Protein AF-A0A7J2LLJ2-F1 (afdb_monomer_lite)

Structure (mmCIF, N/CA/C/O backbone):
data_AF-A0A7J2LLJ2-F1
#
_entry.id   AF-A0A7J2LLJ2-F1
#
loop_
_atom_site.group_PDB
_atom_site.id
_atom_site.type_symbol
_atom_site.label_atom_id
_atom_site.label_alt_id
_atom_site.label_comp_id
_atom_site.label_asym_id
_atom_site.label_entity_id
_atom_site.label_seq_id
_atom_site.pdbx_PDB_ins_code
_atom_site.Cartn_x
_atom_site.Cartn_y
_atom_site.Cartn_z
_atom_site.occupancy
_atom_site.B_iso_or_equiv
_atom_site.auth_seq_id
_atom_site.auth_comp_id
_atom_site.auth_asym_id
_atom_site.auth_atom_id
_atom_site.pdbx_PDB_model_num
ATOM 1 N N . MET A 1 1 ? 14.112 -13.179 -16.431 1.00 39.97 1 MET A N 1
ATOM 2 C CA . MET A 1 1 ? 13.021 -14.063 -16.882 1.00 39.97 1 MET A CA 1
ATOM 3 C C . MET A 1 1 ? 11.908 -13.940 -15.852 1.00 39.97 1 MET A C 1
ATOM 5 O O . MET A 1 1 ? 12.070 -14.411 -14.736 1.00 39.97 1 MET A O 1
ATOM 9 N N . PHE A 1 2 ? 10.901 -13.115 -16.152 1.00 46.84 2 PHE A N 1
ATOM 10 C CA . PHE A 1 2 ? 9.800 -12.800 -15.239 1.00 46.84 2 PHE A CA 1
ATOM 11 C C . PHE A 1 2 ? 8.796 -13.954 -15.277 1.00 46.84 2 PHE A C 1
ATOM 13 O O . PHE A 1 2 ? 8.294 -14.272 -16.347 1.00 46.84 2 PHE A O 1
ATOM 20 N N . ASP A 1 3 ? 8.570 -14.589 -14.130 1.00 52.12 3 ASP A N 1
ATOM 21 C CA . ASP A 1 3 ? 7.666 -15.736 -13.978 1.00 52.12 3 ASP A CA 1
ATOM 22 C C . ASP A 1 3 ? 6.222 -15.414 -14.417 1.00 52.12 3 ASP A C 1
ATOM 24 O O . ASP A 1 3 ? 5.789 -14.264 -14.277 1.00 52.12 3 ASP A O 1
ATOM 28 N N . GLU A 1 4 ? 5.518 -16.434 -14.901 1.00 58.06 4 GLU A N 1
ATOM 29 C CA . GLU A 1 4 ? 4.442 -16.418 -15.905 1.00 58.06 4 GLU A CA 1
ATOM 30 C C . GLU A 1 4 ? 3.204 -15.540 -15.600 1.00 58.06 4 GLU A C 1
ATOM 32 O O . GLU A 1 4 ? 2.661 -15.496 -14.498 1.00 58.06 4 GLU A O 1
ATOM 37 N N . GLU A 1 5 ? 2.827 -14.803 -16.649 1.00 68.19 5 GLU A N 1
ATOM 38 C CA . GLU A 1 5 ? 1.695 -13.901 -16.899 1.00 68.19 5 GLU A CA 1
ATOM 39 C C . GLU A 1 5 ? 1.016 -13.158 -15.733 1.00 68.19 5 GLU A C 1
ATOM 41 O O . GLU A 1 5 ? 0.148 -13.640 -15.003 1.00 68.19 5 GLU A O 1
ATOM 46 N N . CYS A 1 6 ? 1.284 -11.851 -15.677 1.00 76.62 6 CYS A N 1
ATOM 47 C CA . CYS A 1 6 ? 0.382 -10.907 -15.035 1.00 76.62 6 CYS A CA 1
ATOM 48 C C . CYS A 1 6 ? -1.002 -11.001 -15.702 1.00 76.62 6 CYS A C 1
ATOM 50 O O . CYS A 1 6 ? -1.146 -10.666 -16.871 1.00 76.62 6 CYS A O 1
ATOM 52 N N . ARG A 1 7 ? -2.056 -11.373 -14.964 1.00 79.19 7 ARG A N 1
ATOM 53 C CA . ARG A 1 7 ? -3.420 -11.463 -15.529 1.00 79.19 7 ARG A CA 1
ATOM 54 C C . ARG A 1 7 ? -3.844 -10.196 -16.281 1.00 79.19 7 ARG A C 1
ATOM 56 O O . ARG A 1 7 ? -4.550 -10.277 -17.278 1.00 79.19 7 ARG A O 1
ATOM 63 N N . MET A 1 8 ? -3.392 -9.026 -15.828 1.00 81.12 8 MET A N 1
ATOM 64 C CA . MET A 1 8 ? 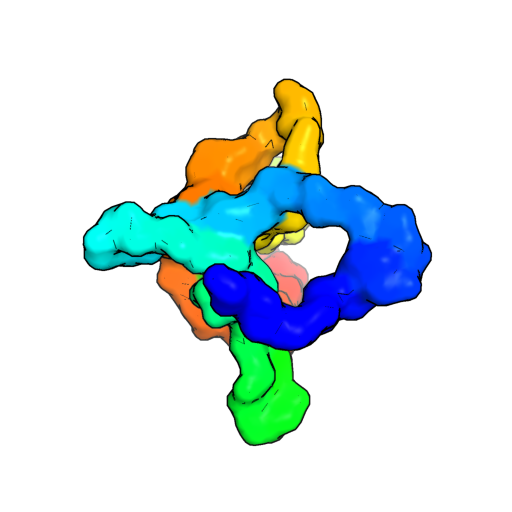-3.654 -7.761 -16.517 1.00 81.12 8 MET A CA 1
ATOM 65 C C . MET A 1 8 ? -3.020 -7.723 -17.915 1.00 81.12 8 MET A C 1
ATOM 67 O O . MET A 1 8 ? -3.655 -7.232 -18.840 1.00 81.12 8 MET A O 1
ATOM 71 N N . THR A 1 9 ? -1.818 -8.276 -18.099 1.00 85.44 9 THR A N 1
ATOM 72 C CA . THR A 1 9 ? -1.186 -8.354 -19.424 1.00 85.44 9 THR A CA 1
ATOM 73 C C . THR A 1 9 ? -1.894 -9.342 -20.335 1.00 85.44 9 THR A C 1
ATOM 75 O O . THR A 1 9 ? -2.108 -9.018 -21.498 1.00 85.44 9 THR A O 1
ATOM 78 N N . THR A 1 10 ? -2.341 -10.490 -19.814 1.00 86.44 10 THR A N 1
ATOM 79 C CA . THR A 1 10 ? -3.154 -11.456 -20.577 1.00 86.44 10 THR A CA 1
ATOM 80 C C . THR A 1 10 ? -4.480 -10.840 -21.037 1.00 86.44 10 THR A C 1
ATOM 82 O O . THR A 1 10 ? -4.961 -11.126 -22.127 1.00 86.44 10 THR A O 1
ATOM 85 N N . LEU A 1 11 ? -5.054 -9.936 -20.236 1.00 86.25 11 LEU A N 1
ATOM 86 C CA . LEU A 1 11 ? -6.249 -9.156 -20.585 1.00 86.25 11 LEU A CA 1
ATOM 87 C C . LEU A 1 11 ? -5.962 -7.962 -21.524 1.00 86.25 11 LEU A C 1
ATOM 89 O O . LEU A 1 11 ? -6.870 -7.189 -21.817 1.00 86.25 11 LEU A O 1
ATOM 93 N N . GLY A 1 12 ? -4.720 -7.785 -21.990 1.00 88.38 12 GLY A N 1
ATOM 94 C CA . GLY A 1 12 ? -4.327 -6.730 -22.930 1.00 88.38 12 GLY A CA 1
ATOM 95 C C . GLY A 1 12 ? -3.941 -5.389 -22.293 1.00 88.38 12 GLY A C 1
ATOM 96 O O . GLY A 1 12 ? -3.680 -4.422 -23.011 1.00 88.38 12 GLY A O 1
ATOM 97 N N . TYR A 1 13 ? -3.865 -5.296 -20.962 1.00 83.19 13 TYR A N 1
ATOM 98 C CA . TYR A 1 13 ? -3.416 -4.080 -20.283 1.00 83.19 13 TYR A CA 1
ATOM 99 C C . TYR A 1 13 ? -1.891 -3.996 -20.232 1.00 83.19 13 TYR A C 1
ATOM 101 O O . TYR A 1 13 ? -1.194 -4.961 -19.914 1.00 83.19 13 TYR A O 1
ATOM 109 N N . ARG A 1 14 ? -1.353 -2.798 -20.479 1.00 79.88 14 ARG A N 1
ATOM 110 C CA . ARG A 1 14 ? 0.081 -2.540 -20.311 1.00 79.88 14 ARG A CA 1
ATOM 111 C C . ARG A 1 14 ? 0.449 -2.562 -18.821 1.00 79.88 14 ARG A C 1
ATOM 113 O O . ARG A 1 14 ? -0.282 -1.977 -18.019 1.00 79.88 14 ARG A O 1
ATOM 120 N N . PRO A 1 15 ? 1.582 -3.173 -18.436 1.00 78.12 15 PRO A N 1
ATOM 121 C CA . PRO A 1 15 ? 2.115 -3.023 -17.087 1.00 78.12 15 PRO A CA 1
ATOM 122 C C . PRO A 1 15 ? 2.363 -1.545 -16.773 1.00 78.12 15 PRO A C 1
ATOM 124 O O . PRO A 1 15 ? 2.981 -0.843 -17.573 1.00 78.12 15 PRO A O 1
ATOM 127 N N . GLY A 1 16 ? 1.903 -1.072 -15.615 1.00 79.88 16 GLY A N 1
ATOM 128 C CA . GLY A 1 16 ? 2.297 0.240 -15.102 1.00 79.88 16 GLY A CA 1
ATOM 129 C C . GLY A 1 16 ? 3.490 0.159 -14.146 1.00 79.88 16 GLY A C 1
ATOM 130 O O . GLY A 1 16 ? 4.225 -0.833 -14.113 1.00 79.88 16 GLY A O 1
ATOM 131 N N . SER A 1 17 ? 3.677 1.211 -13.346 1.00 84.50 17 SER A N 1
ATOM 132 C CA . SER A 1 17 ? 4.784 1.367 -12.389 1.00 84.50 17 SER A CA 1
ATOM 133 C C . SER A 1 17 ? 4.627 0.454 -11.169 1.00 84.50 17 SER A C 1
ATOM 135 O O . SER A 1 17 ? 4.294 0.896 -10.078 1.00 84.50 17 SER A O 1
ATOM 137 N N . CYS A 1 18 ? 4.849 -0.843 -11.371 1.00 87.38 18 CYS A N 1
ATOM 138 C CA . CYS A 1 18 ? 4.561 -1.894 -10.399 1.00 87.38 18 CYS A CA 1
ATOM 139 C C . CYS A 1 18 ? 5.745 -2.304 -9.513 1.00 87.38 18 CYS A C 1
ATOM 141 O O . CYS A 1 18 ? 5.608 -3.255 -8.752 1.00 87.38 18 CYS A O 1
ATOM 143 N N . LEU A 1 19 ? 6.905 -1.652 -9.603 1.00 91.62 19 LEU A N 1
ATOM 144 C CA . LEU A 1 19 ? 8.063 -2.011 -8.782 1.00 91.62 19 LEU A CA 1
ATOM 145 C C . LEU A 1 19 ? 7.978 -1.378 -7.391 1.00 91.62 19 LEU A C 1
ATOM 147 O O . LEU A 1 19 ? 7.693 -0.193 -7.246 1.00 91.62 19 LEU A O 1
ATOM 151 N N . VAL A 1 20 ? 8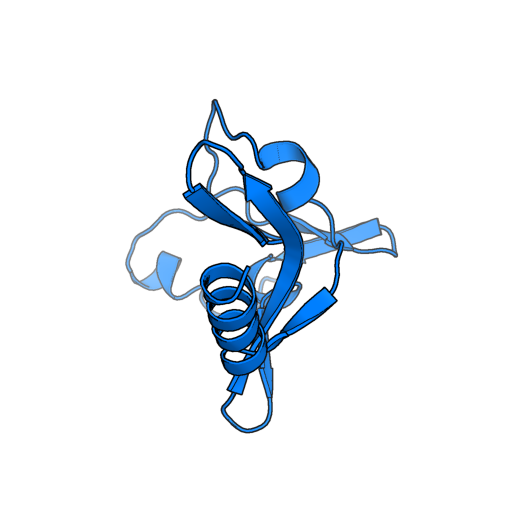.280 -2.186 -6.379 1.00 94.69 20 VAL A N 1
ATOM 152 C CA . VAL A 1 20 ? 8.356 -1.798 -4.972 1.00 94.69 20 VAL A CA 1
ATOM 153 C C . VAL A 1 20 ? 9.745 -2.138 -4.451 1.00 94.69 20 VAL A C 1
ATOM 155 O O . VAL A 1 20 ? 10.233 -3.253 -4.655 1.00 94.69 20 VAL A O 1
ATOM 158 N N . ARG A 1 21 ? 10.363 -1.182 -3.760 1.00 96.31 21 ARG A N 1
ATOM 159 C CA . ARG A 1 21 ? 11.625 -1.351 -3.043 1.00 96.31 21 ARG A CA 1
ATOM 160 C C . ARG A 1 21 ? 11.380 -2.052 -1.714 1.00 96.31 21 ARG A C 1
ATOM 162 O O . ARG A 1 21 ? 10.640 -1.547 -0.871 1.00 96.31 21 ARG A O 1
ATOM 169 N N . LEU A 1 22 ? 11.999 -3.212 -1.547 1.00 96.44 22 LEU A N 1
ATOM 170 C CA . LEU A 1 22 ? 11.995 -3.990 -0.314 1.00 96.44 22 LEU A CA 1
ATOM 171 C C . LEU A 1 22 ? 13.030 -3.458 0.698 1.00 96.44 22 LEU A C 1
ATOM 173 O O . LEU A 1 22 ? 13.902 -2.672 0.318 1.00 96.44 22 LEU A O 1
ATOM 177 N N . PRO A 1 23 ? 12.974 -3.889 1.976 1.00 95.88 23 PRO A N 1
ATOM 178 C CA . PRO A 1 23 ? 13.931 -3.458 3.003 1.00 95.88 23 PRO A CA 1
ATOM 179 C C . PRO A 1 23 ? 15.398 -3.779 2.678 1.00 95.88 23 PRO A C 1
ATOM 181 O O . PRO A 1 23 ? 16.294 -3.053 3.091 1.00 95.88 23 PRO A O 1
ATOM 184 N N . ASP A 1 24 ? 15.646 -4.834 1.899 1.00 96.88 24 ASP A N 1
ATOM 185 C CA .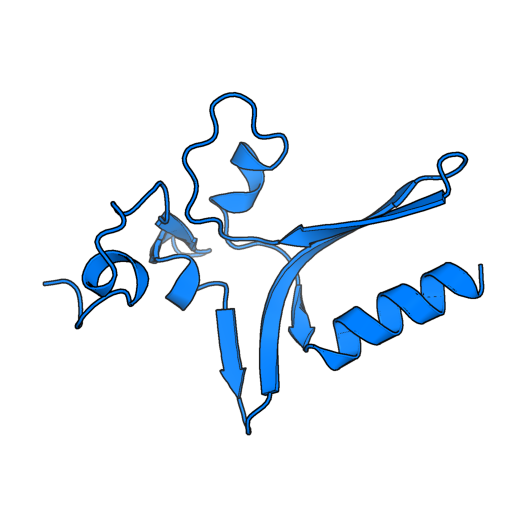 ASP A 1 24 ? 16.974 -5.230 1.409 1.00 96.88 24 ASP A CA 1
ATOM 186 C C . ASP A 1 24 ? 17.427 -4.444 0.159 1.00 96.88 24 ASP A C 1
ATOM 188 O O . ASP A 1 24 ? 18.416 -4.798 -0.478 1.00 96.88 24 ASP A O 1
ATOM 192 N N . ASN A 1 25 ? 16.703 -3.380 -0.207 1.00 95.94 25 ASN A N 1
ATOM 193 C CA . ASN A 1 25 ? 16.861 -2.576 -1.422 1.00 95.94 25 ASN A CA 1
ATOM 194 C C . ASN A 1 25 ? 16.574 -3.292 -2.750 1.00 95.94 25 ASN A C 1
ATOM 196 O O . ASN A 1 25 ? 16.683 -2.660 -3.805 1.00 95.94 25 ASN A O 1
ATOM 200 N N . SER A 1 26 ? 16.151 -4.556 -2.735 1.00 96.81 26 SER A N 1
ATOM 201 C CA . SER A 1 26 ? 15.730 -5.236 -3.958 1.00 96.81 26 SER A CA 1
ATOM 202 C C . SER A 1 26 ? 14.407 -4.670 -4.487 1.00 96.81 26 SER A C 1
ATOM 204 O O . SER A 1 26 ? 13.575 -4.145 -3.742 1.00 96.81 26 SER A O 1
ATOM 206 N N . LEU A 1 27 ? 14.207 -4.763 -5.804 1.00 94.06 27 LEU A N 1
ATOM 207 C CA . LEU A 1 27 ? 12.967 -4.361 -6.465 1.00 94.06 27 LEU A CA 1
ATOM 208 C C . LEU A 1 27 ? 12.138 -5.601 -6.798 1.00 94.06 27 LEU A C 1
ATOM 210 O O . LEU A 1 27 ? 12.613 -6.510 -7.480 1.00 94.06 27 LEU A O 1
ATOM 214 N N . LYS A 1 28 ? 10.878 -5.625 -6.355 1.00 92.56 28 LYS A N 1
ATOM 215 C CA . LYS A 1 28 ? 9.911 -6.676 -6.708 1.00 92.56 28 LYS A CA 1
ATOM 216 C C . LYS A 1 28 ? 8.591 -6.086 -7.181 1.00 92.56 28 LYS A C 1
ATOM 218 O O . LYS A 1 28 ? 8.243 -4.960 -6.842 1.00 92.56 28 LYS A O 1
ATOM 223 N N . LEU A 1 29 ? 7.840 -6.875 -7.947 1.00 90.19 29 LEU A N 1
ATOM 224 C CA . LEU A 1 29 ? 6.486 -6.520 -8.367 1.00 90.19 29 LEU A CA 1
ATOM 225 C C . LEU A 1 29 ? 5.572 -6.356 -7.144 1.00 90.19 29 LEU A C 1
ATOM 227 O O . LEU A 1 29 ? 5.512 -7.253 -6.305 1.00 90.19 29 LEU A O 1
ATOM 231 N N . ALA A 1 30 ? 4.811 -5.264 -7.096 1.00 91.94 30 ALA A N 1
ATOM 232 C CA . ALA A 1 30 ? 3.864 -4.920 -6.038 1.00 91.94 30 ALA A CA 1
ATOM 233 C C . ALA A 1 30 ? 2.896 -6.071 -5.741 1.00 91.94 30 ALA A C 1
ATOM 235 O O . ALA A 1 30 ? 2.719 -6.467 -4.596 1.00 91.94 30 ALA A O 1
ATOM 236 N N . CYS A 1 31 ? 2.339 -6.693 -6.784 1.00 88.81 31 CYS A N 1
ATOM 237 C CA . CYS A 1 31 ? 1.424 -7.826 -6.637 1.00 88.81 31 CYS A CA 1
ATOM 238 C C . CYS A 1 31 ? 2.052 -9.066 -5.979 1.00 88.81 31 CYS A C 1
ATOM 240 O O . CYS A 1 31 ? 1.314 -9.937 -5.534 1.00 88.81 31 CYS A O 1
ATOM 242 N N . ARG A 1 32 ? 3.388 -9.156 -5.920 1.00 89.56 32 ARG A N 1
ATOM 243 C CA . ARG A 1 32 ? 4.127 -10.245 -5.262 1.00 89.56 32 ARG A CA 1
ATOM 244 C C . ARG A 1 32 ? 4.678 -9.849 -3.896 1.00 89.56 32 ARG A C 1
ATOM 246 O O . ARG A 1 32 ? 4.947 -10.722 -3.080 1.00 89.56 32 ARG A O 1
ATOM 253 N N . SER A 1 33 ? 4.911 -8.558 -3.665 1.00 93.56 33 SER A N 1
ATOM 254 C CA . SER A 1 33 ? 5.536 -8.058 -2.440 1.00 93.56 33 SER A CA 1
ATOM 255 C C . SER A 1 33 ? 4.545 -7.477 -1.436 1.00 93.56 33 SER A C 1
ATOM 257 O O . SER A 1 33 ? 4.826 -7.525 -0.244 1.00 93.56 33 SER A O 1
ATOM 259 N N . THR A 1 34 ? 3.396 -6.955 -1.872 1.00 95.38 34 THR A N 1
ATOM 260 C CA . THR A 1 34 ? 2.442 -6.234 -1.005 1.00 95.38 34 THR A CA 1
ATOM 261 C C . THR A 1 34 ? 1.023 -6.806 -1.023 1.00 95.38 34 THR A C 1
ATOM 263 O O . THR A 1 34 ? 0.134 -6.296 -0.338 1.00 95.38 34 THR A O 1
ATOM 266 N N . LEU A 1 35 ? 0.817 -7.901 -1.756 1.00 94.19 35 LEU A N 1
ATOM 267 C CA . LEU A 1 35 ? -0.407 -8.695 -1.779 1.00 94.19 35 LEU A CA 1
ATOM 268 C C . LEU A 1 35 ? -0.038 -10.169 -1.595 1.00 94.19 35 LEU A C 1
ATOM 270 O O . LEU A 1 35 ? 0.869 -10.669 -2.258 1.00 94.19 35 LEU A O 1
ATOM 274 N N . LYS A 1 36 ? -0.740 -10.875 -0.709 1.00 94.69 36 LYS A N 1
ATOM 275 C CA . LYS A 1 36 ? -0.579 -12.326 -0.541 1.00 94.69 36 LYS A CA 1
ATOM 276 C C . LYS A 1 36 ? -1.904 -12.979 -0.183 1.00 94.69 36 LYS A C 1
ATOM 278 O O . LYS A 1 36 ? -2.779 -12.334 0.390 1.00 94.69 36 LYS A O 1
ATOM 283 N N . ARG A 1 37 ? -2.029 -14.269 -0.487 1.00 95.69 37 ARG A N 1
ATOM 284 C CA . ARG A 1 37 ? -3.152 -15.103 -0.053 1.00 95.69 37 ARG A CA 1
ATOM 285 C C . ARG A 1 37 ? -2.629 -16.200 0.864 1.00 95.69 37 ARG A C 1
ATOM 287 O O . ARG A 1 37 ? -1.669 -16.875 0.500 1.00 95.69 37 ARG A O 1
ATOM 294 N N . LYS A 1 38 ? -3.235 -16.363 2.038 1.00 95.94 38 LYS A N 1
ATOM 295 C CA . LYS A 1 38 ? -2.887 -17.400 3.017 1.00 95.94 38 LYS A CA 1
ATOM 296 C C . LYS A 1 38 ? -4.178 -18.012 3.549 1.00 95.94 38 LYS A C 1
ATOM 298 O O . LYS A 1 38 ? -5.087 -17.266 3.888 1.00 95.94 38 LYS A O 1
ATOM 303 N N . ASP A 1 39 ? -4.273 -19.340 3.549 1.00 95.94 39 ASP A N 1
ATOM 304 C CA . ASP A 1 39 ? -5.442 -20.083 4.049 1.00 95.94 39 ASP A CA 1
ATOM 305 C C . ASP A 1 39 ? -6.774 -19.600 3.438 1.00 95.94 39 ASP A C 1
ATOM 307 O O . ASP A 1 39 ? -7.801 -19.489 4.095 1.00 95.94 39 ASP A O 1
ATOM 311 N N . GLY A 1 40 ? -6.745 -19.250 2.146 1.00 95.88 40 GLY A N 1
ATOM 312 C CA . GLY A 1 40 ? -7.902 -18.726 1.416 1.00 95.88 40 GLY A CA 1
ATOM 313 C C . GLY A 1 40 ? -8.163 -17.224 1.587 1.00 95.88 40 GLY A C 1
ATOM 314 O O . GLY A 1 40 ? -8.854 -16.664 0.733 1.00 95.88 40 GLY A O 1
ATOM 315 N N . ILE A 1 41 ? -7.543 -16.566 2.570 1.00 97.19 41 ILE A N 1
ATOM 316 C CA . ILE A 1 41 ? -7.748 -15.158 2.942 1.00 97.19 41 ILE A CA 1
ATOM 317 C C . ILE A 1 41 ? -6.724 -14.254 2.249 1.00 97.19 41 ILE A C 1
ATOM 319 O O . ILE A 1 41 ? -5.538 -14.584 2.141 1.00 97.19 41 ILE A O 1
ATOM 323 N N . TRP A 1 42 ? -7.180 -13.099 1.763 1.00 96.75 42 TRP A N 1
ATOM 324 C CA . TRP A 1 42 ? -6.307 -12.079 1.187 1.00 96.75 42 TRP A CA 1
ATOM 325 C C . TRP A 1 42 ? -5.739 -11.166 2.265 1.00 96.75 42 TRP A C 1
ATOM 327 O O . TRP A 1 42 ? -6.457 -10.706 3.145 1.00 96.75 42 TRP A O 1
ATOM 337 N N . TYR A 1 43 ? -4.454 -10.854 2.130 1.00 97.94 43 TYR A N 1
ATOM 338 C CA . TYR A 1 43 ? -3.753 -9.888 2.959 1.00 97.94 43 TYR A CA 1
ATOM 339 C C . TYR A 1 43 ? -3.125 -8.814 2.083 1.00 97.94 43 TYR A C 1
ATOM 341 O O . TYR A 1 43 ? -2.565 -9.112 1.020 1.00 97.94 43 TYR A O 1
ATOM 349 N N . ARG A 1 44 ? -3.157 -7.576 2.569 1.00 97.06 44 ARG A N 1
ATOM 350 C CA . ARG A 1 44 ? -2.533 -6.418 1.932 1.00 97.06 44 ARG A CA 1
ATOM 351 C C . ARG A 1 44 ? -1.564 -5.743 2.890 1.00 97.06 44 ARG A C 1
ATOM 353 O O . ARG A 1 44 ? -1.825 -5.679 4.088 1.00 97.06 44 ARG A O 1
ATOM 360 N N . LEU A 1 45 ? -0.459 -5.230 2.363 1.00 97.50 45 LEU A N 1
ATOM 361 C CA . LEU A 1 45 ? 0.438 -4.374 3.128 1.00 97.50 45 LEU A CA 1
ATOM 362 C C . LEU A 1 45 ? -0.130 -2.947 3.148 1.00 97.50 45 LEU A C 1
ATOM 364 O O . LEU A 1 45 ? -0.109 -2.244 2.135 1.00 97.50 45 LEU A O 1
ATOM 368 N N . ILE A 1 46 ? -0.685 -2.546 4.288 1.00 97.62 46 ILE A N 1
ATOM 369 C CA . ILE A 1 46 ? -1.312 -1.242 4.500 1.00 97.62 46 ILE A CA 1
ATOM 370 C C . ILE A 1 46 ? -0.290 -0.300 5.128 1.00 97.62 46 ILE A C 1
ATOM 372 O O . ILE A 1 46 ? 0.170 -0.532 6.244 1.00 97.62 46 ILE A O 1
ATOM 376 N N . HIS A 1 47 ? 0.059 0.755 4.395 1.00 97.06 47 HIS A N 1
ATOM 377 C CA . HIS A 1 47 ? 1.018 1.774 4.810 1.00 97.06 47 HIS A CA 1
ATOM 378 C C . HIS A 1 47 ? 0.478 2.602 5.978 1.00 97.06 47 HIS A C 1
ATOM 380 O O . HIS A 1 47 ? 1.173 2.805 6.971 1.00 97.06 47 HIS A O 1
ATOM 386 N N . SER A 1 48 ? -0.765 3.070 5.864 1.00 95.56 48 SER A N 1
ATOM 387 C CA . SER A 1 48 ? -1.416 3.862 6.903 1.00 95.56 48 SER A CA 1
ATOM 388 C C . SER A 1 48 ? -2.935 3.820 6.772 1.00 95.56 48 SER A C 1
ATOM 390 O O . SER A 1 48 ? -3.484 3.560 5.701 1.00 95.56 48 SER A O 1
ATOM 392 N N . ILE A 1 49 ? -3.612 4.085 7.885 1.00 95.06 49 ILE A N 1
ATOM 393 C CA . ILE A 1 49 ? -5.058 4.281 7.949 1.00 95.06 49 ILE A CA 1
ATOM 394 C C . ILE A 1 49 ? -5.278 5.626 8.626 1.00 95.06 49 ILE A C 1
ATOM 396 O O . ILE A 1 49 ? -4.747 5.866 9.709 1.00 95.06 49 ILE A O 1
ATOM 400 N N . GLN A 1 50 ? -6.000 6.517 7.957 1.00 92.25 50 GLN A N 1
ATOM 401 C CA . GLN A 1 50 ? -6.206 7.890 8.395 1.00 92.25 50 GLN A CA 1
ATOM 402 C C . GLN A 1 50 ? -7.691 8.202 8.441 1.00 92.25 50 GLN A C 1
ATOM 404 O O . GLN A 1 50 ? -8.404 8.042 7.452 1.00 92.25 50 GLN A O 1
ATOM 409 N N . LEU A 1 51 ? -8.126 8.676 9.600 1.00 85.56 51 LEU A N 1
ATOM 410 C CA . LEU A 1 51 ? -9.445 9.242 9.805 1.00 85.56 51 LEU A CA 1
ATOM 411 C C . LEU A 1 51 ? -9.369 10.748 9.548 1.00 85.56 51 LEU A C 1
ATOM 413 O O . LEU A 1 51 ? -8.644 11.444 10.261 1.00 85.56 51 LEU A O 1
ATOM 417 N N . SER A 1 52 ? -10.108 11.238 8.552 1.00 82.56 52 SER A N 1
ATOM 418 C CA . SER A 1 52 ? -10.304 12.677 8.362 1.00 82.56 52 SER A CA 1
ATOM 419 C C . SER A 1 52 ? -11.580 13.106 9.072 1.00 82.56 52 SER A C 1
ATOM 421 O O . SER A 1 52 ? -12.660 12.592 8.782 1.00 82.56 52 SER A O 1
ATOM 423 N N . ARG A 1 53 ? -11.449 14.041 10.012 1.00 78.12 53 ARG A N 1
ATOM 424 C CA . ARG A 1 53 ? -12.566 14.786 10.604 1.00 78.12 53 ARG A CA 1
ATOM 425 C C . ARG A 1 53 ? -12.266 16.275 10.390 1.00 78.12 53 ARG A C 1
ATOM 427 O O . ARG A 1 53 ? -11.123 16.674 10.637 1.00 78.12 53 ARG A O 1
ATOM 434 N N . PRO A 1 54 ? -13.256 17.094 9.989 1.00 84.50 54 PRO A N 1
ATOM 435 C CA . PRO A 1 54 ? -14.705 16.834 9.989 1.00 84.50 54 PRO A CA 1
ATOM 436 C C . PRO A 1 54 ? -15.273 16.190 8.710 1.00 84.50 54 PRO A C 1
ATOM 438 O O . PRO A 1 54 ? -16.485 16.106 8.561 1.00 84.50 54 PRO A O 1
ATOM 441 N N . GLU A 1 55 ? -14.440 15.792 7.750 1.00 78.50 55 GLU A N 1
ATOM 442 C CA . GLU A 1 55 ? -14.907 15.343 6.429 1.00 78.50 55 GLU A CA 1
ATOM 443 C C . GLU A 1 55 ? -15.513 13.930 6.415 1.00 78.50 55 GLU A C 1
ATOM 445 O O . GLU A 1 55 ? -16.004 13.492 5.377 1.00 78.50 55 GLU A O 1
ATOM 450 N N . ASP A 1 56 ? -15.478 13.231 7.549 1.00 85.06 56 ASP A N 1
ATOM 451 C CA . ASP A 1 56 ? -16.134 11.949 7.793 1.00 85.06 56 ASP A CA 1
ATOM 452 C C . ASP A 1 56 ? -15.824 10.886 6.730 1.00 85.06 56 ASP A C 1
ATOM 454 O O . ASP A 1 56 ? -16.710 10.242 6.172 1.00 85.06 56 ASP A O 1
ATOM 458 N N . TYR A 1 57 ? -14.532 10.661 6.475 1.00 89.38 57 TYR A N 1
ATOM 459 C CA . TYR A 1 57 ? -14.078 9.517 5.687 1.00 89.38 57 TYR A CA 1
ATOM 460 C C . TYR A 1 57 ? -12.843 8.841 6.289 1.00 89.38 57 TYR A C 1
ATOM 462 O O . TYR A 1 57 ? -11.977 9.469 6.908 1.00 89.38 57 TYR A O 1
ATOM 470 N N . LEU A 1 58 ? -12.756 7.529 6.057 1.00 92.31 58 LEU A N 1
ATOM 471 C CA . LEU A 1 58 ? -11.621 6.689 6.417 1.00 92.31 58 LEU A CA 1
ATOM 472 C C . LEU A 1 58 ? -10.779 6.388 5.171 1.00 92.31 58 LEU A C 1
ATOM 474 O O . LEU A 1 58 ? -11.213 5.679 4.263 1.00 92.31 58 LEU A O 1
ATOM 478 N N . SER A 1 59 ? -9.549 6.889 5.147 1.00 93.75 59 SER A N 1
ATOM 479 C CA . SER A 1 59 ? -8.583 6.619 4.083 1.00 93.75 59 SER A CA 1
ATOM 480 C C . SER A 1 59 ? -7.650 5.481 4.468 1.00 93.75 59 SER A C 1
ATOM 482 O O . SER A 1 59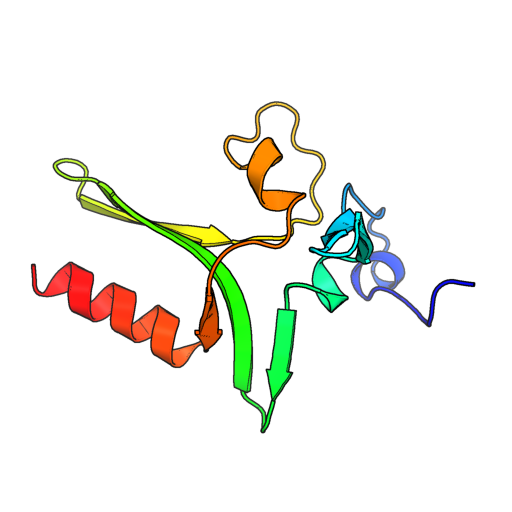 ? -6.894 5.584 5.433 1.00 93.75 59 SER A O 1
ATOM 484 N N . ILE A 1 60 ? -7.652 4.410 3.675 1.00 94.75 60 ILE A N 1
ATOM 485 C CA . ILE A 1 60 ? -6.744 3.267 3.826 1.00 94.75 60 ILE A CA 1
ATOM 486 C C . ILE A 1 60 ? -5.714 3.312 2.697 1.00 94.75 60 ILE A C 1
ATOM 488 O O . ILE A 1 60 ? -6.026 3.069 1.530 1.00 94.75 60 ILE A O 1
ATOM 492 N N . TYR A 1 61 ? -4.467 3.615 3.045 1.00 95.00 61 TYR A N 1
ATOM 493 C CA . TYR A 1 61 ? -3.363 3.723 2.101 1.00 95.00 61 TYR A CA 1
ATOM 494 C C . TYR A 1 61 ? -2.551 2.435 2.068 1.00 95.00 61 TYR A C 1
ATOM 496 O O . TYR A 1 61 ? -2.082 1.942 3.090 1.00 95.00 61 TYR A O 1
ATOM 504 N N . GLN A 1 62 ? -2.338 1.901 0.871 1.00 94.06 62 GLN A N 1
ATOM 505 C CA . GLN A 1 62 ? -1.595 0.662 0.652 1.00 94.06 62 GLN A CA 1
ATOM 506 C C . GLN A 1 62 ? -0.164 0.927 0.177 1.00 94.06 62 GLN A C 1
ATOM 508 O O . GLN A 1 62 ? 0.093 1.884 -0.559 1.00 94.06 62 GLN A O 1
ATOM 513 N N . SER A 1 63 ? 0.748 0.024 0.529 1.00 93.50 63 SER A N 1
ATOM 514 C CA . SER A 1 63 ? 2.026 -0.109 -0.167 1.00 93.50 63 SER A CA 1
ATOM 515 C C . SER A 1 63 ? 1.842 -0.936 -1.440 1.00 93.50 63 SER A C 1
ATOM 517 O O . SER A 1 63 ? 1.122 -1.937 -1.464 1.00 93.50 63 SER A O 1
ATOM 519 N N . GLY A 1 64 ? 2.530 -0.543 -2.510 1.00 92.81 64 GLY A N 1
ATOM 520 C CA . GLY A 1 64 ? 2.394 -1.146 -3.832 1.00 92.81 64 GLY A CA 1
ATOM 521 C C . GLY A 1 64 ? 1.200 -0.610 -4.624 1.00 92.81 64 GLY A C 1
ATOM 522 O O . GLY A 1 64 ? 0.058 -0.633 -4.175 1.00 92.81 64 GLY A O 1
ATOM 523 N N . CYS A 1 65 ? 1.464 -0.169 -5.850 1.00 89.25 65 CYS A N 1
ATOM 524 C CA . CYS A 1 65 ? 0.462 0.195 -6.848 1.00 89.25 65 CYS A CA 1
ATOM 525 C C . CYS A 1 65 ? 0.948 -0.283 -8.222 1.00 89.25 65 CYS A C 1
ATOM 527 O O . CYS A 1 65 ? 2.135 -0.536 -8.401 1.00 89.25 65 CYS A O 1
ATOM 529 N N . ASN A 1 66 ? 0.048 -0.445 -9.189 1.00 86.88 66 ASN A N 1
ATOM 530 C CA . ASN A 1 66 ? 0.387 -0.788 -10.574 1.00 86.88 66 ASN A CA 1
ATOM 531 C C . ASN A 1 66 ? 0.086 0.352 -11.561 1.00 86.88 66 ASN A C 1
ATOM 533 O O . ASN A 1 66 ? 0.172 0.132 -12.765 1.00 86.88 66 ASN A O 1
ATOM 537 N N . HIS A 1 67 ? -0.265 1.546 -11.076 1.00 85.50 67 HIS A N 1
ATOM 538 C CA . HIS A 1 67 ? -0.572 2.713 -11.904 1.00 85.50 67 HIS A CA 1
ATOM 539 C C . HIS A 1 67 ? 0.620 3.669 -12.019 1.00 85.50 67 HIS A C 1
ATOM 541 O O . HIS A 1 67 ? 1.469 3.745 -11.135 1.00 85.50 67 HIS A O 1
ATOM 547 N N . SER A 1 68 ? 0.635 4.462 -13.091 1.00 86.25 68 SER A N 1
ATOM 548 C CA . SER A 1 68 ? 1.646 5.498 -13.364 1.00 86.25 68 SER A CA 1
ATOM 549 C C . SER A 1 68 ? 1.032 6.903 -13.323 1.00 86.25 68 SER A C 1
ATOM 551 O O . SER A 1 68 ? 1.269 7.738 -14.191 1.00 86.25 68 SER A O 1
ATOM 553 N N . CYS A 1 69 ? 0.164 7.143 -12.340 1.00 87.31 69 CYS A N 1
ATOM 554 C CA . CYS A 1 69 ? -0.601 8.381 -12.207 1.00 87.31 69 CYS A CA 1
ATOM 555 C C . CYS A 1 69 ? 0.314 9.610 -12.040 1.00 87.31 69 CYS A C 1
ATOM 557 O O . CYS A 1 69 ? 1.136 9.652 -11.128 1.00 87.31 69 CYS A O 1
ATOM 559 N N . LEU A 1 70 ? 0.107 10.644 -12.863 1.00 88.44 70 LEU A N 1
ATOM 560 C CA . LEU A 1 70 ? 0.943 11.858 -12.887 1.00 88.44 70 LEU A CA 1
ATOM 561 C C . LEU A 1 70 ? 0.776 12.768 -11.658 1.00 88.44 70 LEU A C 1
ATOM 563 O O . LEU A 1 70 ? 1.645 13.582 -11.373 1.00 88.44 70 LEU A O 1
ATOM 567 N N . LYS A 1 71 ? -0.352 12.658 -10.949 1.00 92.19 71 LYS A N 1
ATOM 568 C CA . LYS A 1 71 ? -0.707 13.494 -9.786 1.00 92.19 71 LYS A CA 1
ATOM 569 C C . LYS A 1 71 ? -1.060 12.641 -8.565 1.00 92.19 71 LYS A C 1
ATOM 571 O O . LYS A 1 71 ? -2.008 12.928 -7.842 1.00 92.19 71 LYS A O 1
ATOM 576 N N . CYS A 1 72 ? -0.365 11.520 -8.391 1.00 90.81 72 CYS A N 1
ATOM 577 C CA . CYS A 1 72 ? -0.695 10.565 -7.341 1.00 90.81 72 CYS A CA 1
ATOM 578 C C . CYS A 1 72 ? -0.204 11.041 -5.974 1.00 90.81 72 CYS A C 1
ATOM 580 O O . CYS A 1 72 ? 1.000 11.138 -5.749 1.00 90.81 72 CYS A O 1
ATOM 582 N N . HIS A 1 73 ? -1.134 11.228 -5.039 1.00 89.88 73 HIS A N 1
ATOM 583 C CA . HIS A 1 73 ? -0.809 11.504 -3.638 1.00 89.88 73 HIS A CA 1
ATOM 584 C C . HIS A 1 73 ? -0.007 10.359 -2.992 1.00 89.88 73 HIS A C 1
ATOM 586 O O . HIS A 1 73 ? 0.860 10.576 -2.153 1.00 89.88 73 HIS A O 1
ATOM 592 N N . SER A 1 74 ? -0.248 9.123 -3.437 1.00 91.38 74 SER A N 1
ATOM 593 C CA . SER A 1 74 ? 0.398 7.916 -2.917 1.00 91.38 74 SER A CA 1
ATOM 594 C C . SER A 1 74 ? 1.716 7.551 -3.598 1.00 91.38 74 SER A C 1
ATOM 596 O O . SER A 1 74 ? 2.306 6.522 -3.269 1.00 91.38 74 SER A O 1
ATOM 598 N N . TRP A 1 75 ? 2.184 8.352 -4.564 1.00 90.06 75 TRP A N 1
ATOM 599 C CA . TRP A 1 75 ? 3.329 8.015 -5.418 1.00 90.06 75 TRP A CA 1
ATOM 600 C C . TRP A 1 75 ? 4.558 7.584 -4.614 1.00 90.06 75 TRP A C 1
ATOM 602 O O . TRP A 1 75 ? 5.106 6.515 -4.880 1.00 90.06 75 TRP A O 1
ATOM 612 N N . TYR A 1 76 ? 4.942 8.377 -3.611 1.00 88.94 76 TYR A N 1
ATOM 613 C CA . TYR A 1 76 ? 6.154 8.153 -2.827 1.00 88.94 76 TYR A CA 1
ATOM 614 C C . TYR A 1 76 ? 6.107 6.829 -2.051 1.00 88.94 76 TYR A C 1
ATOM 616 O O . TYR A 1 76 ? 6.971 5.973 -2.229 1.00 88.94 76 TYR A O 1
ATOM 624 N N . PHE A 1 77 ? 5.070 6.618 -1.235 1.00 92.62 77 PHE A N 1
ATOM 625 C CA . PHE A 1 77 ? 5.003 5.441 -0.365 1.00 92.62 77 PHE A CA 1
ATOM 626 C C . PHE A 1 77 ? 4.547 4.170 -1.089 1.00 92.62 77 PHE A C 1
ATOM 628 O O . PHE A 1 77 ? 4.901 3.070 -0.674 1.00 92.62 77 PHE A O 1
ATOM 635 N N . SER A 1 78 ? 3.822 4.279 -2.207 1.00 93.25 78 SER A N 1
ATOM 636 C CA . SER A 1 78 ? 3.402 3.099 -2.978 1.00 93.25 78 SER A CA 1
ATOM 637 C C . SER A 1 78 ? 4.579 2.325 -3.587 1.00 93.25 78 SER A C 1
ATOM 639 O O . SER A 1 78 ? 4.450 1.132 -3.844 1.00 93.25 78 SER A O 1
ATOM 641 N N . GLN A 1 79 ? 5.735 2.965 -3.770 1.00 93.12 79 GLN A N 1
ATOM 642 C CA . GLN A 1 79 ? 6.953 2.343 -4.302 1.00 93.12 79 GLN A CA 1
ATOM 643 C C . GLN A 1 79 ? 7.859 1.757 -3.212 1.00 93.12 79 GLN A C 1
ATOM 645 O O . GLN A 1 79 ? 8.923 1.221 -3.523 1.00 93.12 79 GLN A O 1
ATOM 650 N N . ILE A 1 80 ? 7.472 1.857 -1.939 1.00 94.88 80 ILE A N 1
ATOM 651 C CA . ILE A 1 80 ? 8.284 1.442 -0.794 1.00 94.88 80 ILE A CA 1
ATOM 652 C C . ILE A 1 80 ? 7.510 0.390 0.001 1.00 94.88 80 ILE A C 1
ATOM 654 O O . ILE A 1 80 ? 6.325 0.552 0.302 1.00 94.88 80 ILE A O 1
ATOM 658 N N . TYR A 1 81 ? 8.177 -0.707 0.348 1.00 96.12 81 TYR A N 1
ATOM 659 C CA . TYR A 1 81 ? 7.626 -1.716 1.244 1.00 96.12 81 TYR A CA 1
ATOM 660 C C . TYR A 1 81 ? 7.541 -1.137 2.661 1.00 96.12 81 TYR A C 1
ATOM 662 O O . TYR A 1 81 ? 8.562 -0.931 3.316 1.00 96.12 81 TYR A O 1
ATOM 670 N N . SER A 1 82 ? 6.329 -0.837 3.125 1.00 95.75 82 SER A N 1
ATOM 671 C CA . SER A 1 82 ? 6.091 -0.164 4.402 1.00 95.75 82 SER A CA 1
ATOM 672 C C . SER A 1 82 ? 4.713 -0.514 4.959 1.00 95.75 82 SER A C 1
ATOM 674 O O . SER A 1 82 ? 3.764 -0.707 4.206 1.00 95.75 82 SER A O 1
ATOM 676 N N . GLY A 1 83 ? 4.595 -0.557 6.285 1.00 96.12 83 GLY A N 1
ATOM 677 C CA . GLY A 1 83 ? 3.322 -0.736 6.974 1.00 96.12 83 GLY A CA 1
ATOM 678 C C . GLY A 1 83 ? 3.076 -2.157 7.465 1.00 96.12 83 GLY A C 1
ATOM 679 O O . GLY A 1 83 ? 4.012 -2.931 7.679 1.00 96.12 83 GLY A O 1
ATOM 680 N N . SER A 1 84 ? 1.801 -2.481 7.660 1.00 97.44 84 SER A N 1
ATOM 681 C CA . SER A 1 84 ? 1.355 -3.694 8.348 1.00 97.44 84 SER A CA 1
ATOM 682 C C . SER A 1 84 ? 0.521 -4.576 7.430 1.00 97.44 84 SER A C 1
ATOM 684 O O . SER A 1 84 ? -0.268 -4.090 6.622 1.00 97.44 84 SER A O 1
ATOM 686 N N . TRP A 1 85 ? 0.688 -5.893 7.549 1.00 97.88 85 TRP A N 1
ATOM 687 C CA . TRP A 1 85 ? -0.167 -6.844 6.845 1.00 97.88 85 TRP A CA 1
ATOM 688 C C . TRP A 1 85 ? -1.532 -6.900 7.518 1.00 97.88 85 TRP A C 1
ATOM 690 O O . TRP A 1 85 ? -1.616 -7.351 8.655 1.00 97.88 85 TRP A O 1
ATOM 700 N N . LEU A 1 86 ? -2.571 -6.493 6.796 1.00 98.25 86 LEU A N 1
ATOM 701 C CA . LEU A 1 86 ? -3.960 -6.619 7.225 1.00 98.25 86 LEU A CA 1
ATOM 702 C C . LEU A 1 86 ? -4.684 -7.606 6.314 1.00 98.25 86 LEU A C 1
ATOM 704 O O . LEU A 1 86 ? -4.503 -7.574 5.092 1.00 98.25 86 LEU A O 1
ATOM 708 N N . SER A 1 87 ? -5.464 -8.499 6.911 1.00 98.19 87 SER A N 1
ATOM 709 C CA . SER A 1 87 ? -6.431 -9.332 6.201 1.00 98.19 87 SER A CA 1
ATOM 710 C C . SER A 1 87 ? -7.618 -8.501 5.709 1.00 98.19 87 SER A C 1
ATOM 712 O O . SER A 1 87 ? -7.774 -7.329 6.056 1.00 98.19 87 SER A O 1
ATOM 714 N N . THR A 1 88 ? -8.475 -9.107 4.891 1.00 96.94 88 THR A N 1
ATOM 715 C CA . THR A 1 88 ? -9.773 -8.516 4.532 1.00 96.94 88 THR A CA 1
ATOM 716 C C . THR A 1 88 ? -10.624 -8.202 5.757 1.00 96.94 88 THR A C 1
ATOM 718 O O . THR A 1 88 ? -11.266 -7.156 5.782 1.00 96.94 88 THR A O 1
ATOM 721 N N . ASP A 1 89 ? -10.577 -9.063 6.772 1.00 97.56 89 ASP A N 1
ATOM 722 C CA . ASP A 1 89 ? -11.387 -8.933 7.983 1.00 97.56 89 ASP A CA 1
ATOM 723 C C . ASP A 1 89 ? -10.822 -7.820 8.872 1.00 97.56 89 ASP A C 1
ATOM 725 O O . ASP A 1 89 ? -11.567 -6.946 9.298 1.00 97.56 89 ASP A O 1
ATOM 729 N N . ASP A 1 90 ? -9.492 -7.746 9.023 1.00 97.94 90 ASP A N 1
ATOM 730 C CA . ASP A 1 90 ? -8.831 -6.633 9.724 1.00 97.94 90 ASP A CA 1
ATOM 731 C C . ASP A 1 90 ? -9.173 -5.274 9.088 1.00 97.94 90 ASP A C 1
ATOM 733 O O . ASP A 1 90 ? -9.342 -4.274 9.782 1.00 97.94 90 ASP A O 1
ATOM 737 N N . ILE A 1 91 ? -9.260 -5.215 7.753 1.00 96.19 91 ILE A N 1
ATOM 738 C CA . ILE A 1 91 ? -9.648 -3.996 7.028 1.00 96.19 91 ILE A CA 1
ATOM 739 C C . ILE A 1 91 ? -11.116 -3.642 7.301 1.00 96.19 91 ILE A C 1
ATOM 741 O O . ILE A 1 91 ? -11.427 -2.462 7.461 1.00 96.19 91 ILE A O 1
ATOM 745 N N . ALA A 1 92 ? -12.009 -4.633 7.364 1.00 95.38 92 ALA A N 1
ATOM 746 C CA . ALA A 1 92 ? -13.416 -4.417 7.689 1.00 95.38 92 ALA A CA 1
ATOM 747 C C . ALA A 1 92 ? -13.592 -3.913 9.131 1.00 95.38 92 ALA A C 1
ATOM 749 O O . ALA A 1 92 ? -14.309 -2.938 9.350 1.00 95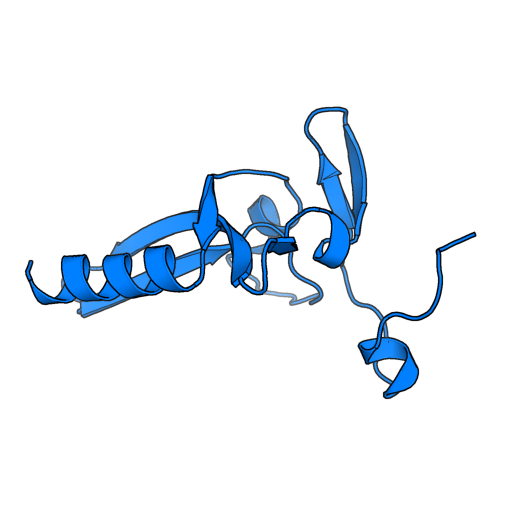.38 92 ALA A O 1
ATOM 750 N N . GLU A 1 93 ? -12.862 -4.487 10.089 1.00 96.38 93 GLU A N 1
ATOM 751 C CA . GLU A 1 93 ? -12.858 -4.037 11.487 1.00 96.38 93 GLU A CA 1
ATOM 752 C C . GLU A 1 93 ? -12.418 -2.573 11.619 1.00 96.38 93 GLU A C 1
ATOM 754 O O . GLU A 1 93 ? -12.987 -1.814 12.399 1.00 96.38 93 GLU A O 1
ATOM 759 N N . LYS A 1 94 ? -11.476 -2.105 10.788 1.00 94.69 94 LYS A N 1
ATOM 760 C CA . LYS A 1 94 ? -11.083 -0.684 10.774 1.00 94.69 94 LYS A CA 1
ATOM 761 C C . LYS A 1 94 ? -12.217 0.251 10.357 1.00 94.69 94 LYS A C 1
ATOM 763 O O . LYS A 1 94 ? -12.239 1.393 10.812 1.00 94.69 94 LYS A O 1
ATOM 768 N N . ALA A 1 95 ? -13.148 -0.213 9.523 1.00 91.94 95 ALA A N 1
ATOM 769 C CA . ALA A 1 95 ? -14.347 0.545 9.177 1.00 91.94 95 ALA A CA 1
ATOM 770 C C . ALA A 1 95 ? -15.372 0.557 10.325 1.00 91.94 95 ALA A C 1
ATOM 772 O O . ALA A 1 95 ? -15.978 1.596 10.573 1.00 91.94 95 ALA A O 1
ATOM 773 N N . VAL A 1 96 ? -15.519 -0.552 11.059 1.00 93.44 96 VAL A N 1
ATOM 774 C CA . VAL A 1 96 ? -16.374 -0.625 12.261 1.00 93.44 96 VAL A CA 1
ATOM 775 C C . VAL A 1 96 ? -15.837 0.294 13.361 1.00 93.44 96 VAL A C 1
ATOM 777 O O . VAL A 1 96 ? -16.564 1.137 13.877 1.00 93.44 96 VAL A O 1
ATOM 780 N N . GLU A 1 97 ? -14.533 0.224 13.651 1.00 91.31 97 GLU A N 1
ATOM 781 C CA . GLU A 1 97 ? -13.859 1.121 14.601 1.00 91.31 97 GLU A CA 1
ATOM 782 C C . GLU A 1 97 ? -14.014 2.607 14.239 1.00 91.31 97 GLU A C 1
ATOM 784 O O . GLU A 1 97 ? -13.938 3.464 15.120 1.00 91.31 97 GLU A O 1
ATOM 789 N N . TYR A 1 98 ? -14.151 2.919 12.947 1.00 87.62 98 TYR A N 1
ATOM 790 C CA . TYR A 1 98 ? -14.394 4.275 12.464 1.00 87.62 98 TYR A CA 1
ATOM 791 C C . TYR A 1 98 ? -15.832 4.729 12.732 1.00 87.62 98 TYR A C 1
ATOM 793 O O . TYR A 1 98 ? -16.021 5.844 13.207 1.00 87.62 98 TYR A O 1
ATOM 801 N N . GLU A 1 99 ? -16.822 3.885 12.444 1.00 86.44 99 GLU A N 1
ATOM 802 C CA . GLU A 1 99 ? -18.240 4.206 12.645 1.00 86.44 99 GLU A CA 1
ATOM 803 C C . GLU A 1 99 ? -18.577 4.422 14.124 1.00 86.44 99 GLU A C 1
ATOM 805 O O . GLU A 1 99 ? -19.332 5.330 14.463 1.00 86.44 99 GLU A O 1
ATOM 810 N N . SER A 1 100 ? -17.940 3.658 15.011 1.00 84.75 100 SER A N 1
ATOM 811 C CA . SER A 1 100 ? -18.179 3.728 16.453 1.00 84.75 100 SER A CA 1
ATOM 812 C C . SER A 1 100 ? -17.484 4.904 17.169 1.00 84.75 100 SER A C 1
ATOM 814 O O . SER A 1 100 ? -17.541 4.975 18.399 1.00 84.75 100 SER A O 1
ATOM 816 N N . LYS A 1 101 ? -16.796 5.798 16.442 1.00 68.25 101 LYS A N 1
ATOM 817 C CA . LYS A 1 101 ? -16.072 6.965 16.985 1.00 68.25 101 LYS A CA 1
ATOM 818 C C . LYS A 1 101 ? -16.671 8.281 16.525 1.00 68.25 101 LYS A C 1
ATOM 820 O O . LYS A 1 101 ? -16.936 9.132 17.397 1.00 68.25 101 LYS A O 1
#

pLDDT: mean 89.28, std 10.37, range [39.97, 98.25]

Sequence (101 aa):
MFDEECRMTTLGYRPGSCLVRLPDNSLKLACRSTLKRKDGIWYRLIHSIQLSRPEDYLSIYQSGCNHSCLKCHSWYFSQIYSGSWLSTDDIAEKAVEYESK

Radius of gyration: 15.21 Å; chains: 1; bounding box: 35×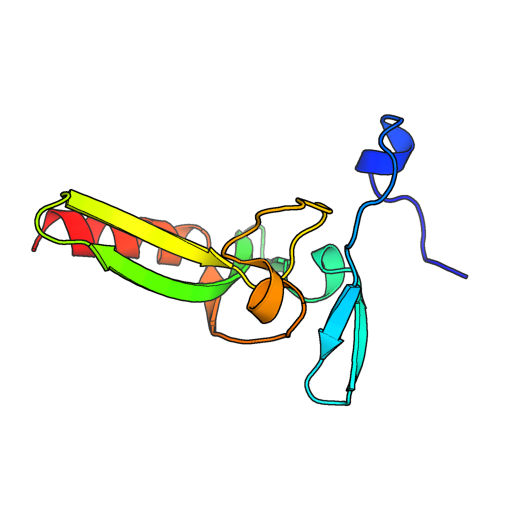37×40 Å

Secondary structure (DSSP, 8-state):
-PPS--HHHHTTPPP-S-EEE-TTS-EEEHHHHTEEEETTEEEEEEEEEEEETTTTEEEEEES------TT-TTHHHHTB--SEEEEHHHHHHHHHHHHT-

Foldseek 3Di:
DDPDDDVCVVVVHDFAPQWAQEPVRDTDGLCVQAWDADPNWIKGFWQDWDADPPVLDIDTHGATDRHPDPDDPNVVRNRYRHHDIDIPVSVVVVVVVSVVD